Protein AF-A0AAD5C9Z0-F1 (afdb_monomer_lite)

Foldseek 3Di:
DVVVVVVVVVVVVVVVVVVVVVVVVVVVCVLCVLPPPDDDPDDDPDPVPVVVQVSQVVSVHHDDDVVVCVVVVVDPVCQVPDPVPPPPPPPDDDD

pLDDT: mean 74.65, std 15.89, range [36.53, 97.06]

Secondary structure (DSSP, 8-state):
-HHHHHHHHHHHHHHHHHHHHHHHHHHHHHHHHHHHSPPP----TTTHHHHHHHHHHHTT-----GGGTHHHHHS-SHHHH-GGG----------

Sequence (95 aa):
VLLHALQTDTASVLHEAMGYIKFLQEQVHVLCSPYLQRLPPTCSEDGGMEIRKKELRTRGLCLVPVECTLHVAESNGADMWSPAMVNPHGSTALH

Organism: Ambrosia artemisiifolia (NCBI:txid4212)

InterPro domains:
  IPR036638 Helix-loop-helix DNA-binding domain superfamily [SSF47459] (7-36)
  IPR045239 Transcription factor bHLH95-like, basic helix-loop-helix domain [cd11393] (3-31)
  IPR045843 Transcription factor IND-like [PTHR16223] (7-72)

Radius of gyration: 22.74 Å; chains: 1; bounding box: 64×33×61 Å

Structure (mmCIF, N/CA/C/O backbone):
data_AF-A0AAD5C9Z0-F1
#
_entry.id   AF-A0AAD5C9Z0-F1
#
loop_
_atom_site.group_PDB
_atom_site.id
_atom_site.type_symbol
_atom_site.label_atom_id
_atom_site.label_alt_id
_atom_site.label_comp_id
_atom_site.label_asym_id
_atom_site.label_entity_id
_atom_site.label_seq_id
_atom_site.pdbx_PDB_ins_code
_atom_site.Cartn_x
_atom_site.Cartn_y
_atom_site.Cartn_z
_atom_site.occupancy
_atom_site.B_iso_or_equiv
_atom_site.auth_seq_id
_atom_site.auth_comp_id
_atom_site.auth_asym_id
_atom_site.auth_atom_id
_atom_site.pdbx_PDB_model_num
ATOM 1 N N . VAL A 1 1 ? 27.534 -1.813 -34.385 1.00 62.88 1 VAL A N 1
ATOM 2 C CA . VAL A 1 1 ? 27.553 -0.664 -33.446 1.00 62.88 1 VAL A CA 1
ATOM 3 C C . VAL A 1 1 ? 26.140 -0.162 -33.151 1.00 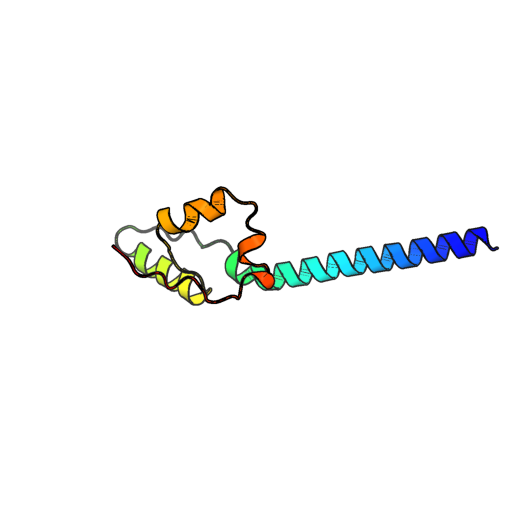62.88 1 VAL A C 1
ATOM 5 O O . VAL A 1 1 ? 25.733 -0.278 -32.009 1.00 62.88 1 VAL A O 1
ATOM 8 N N . LEU A 1 2 ? 25.346 0.266 -34.145 1.00 62.66 2 LEU A N 1
ATOM 9 C CA . LEU A 1 2 ? 23.983 0.796 -33.921 1.00 62.66 2 LEU A CA 1
ATOM 10 C C . LEU A 1 2 ? 22.975 -0.219 -33.331 1.00 62.66 2 LEU A C 1
ATOM 12 O O . LEU A 1 2 ? 22.229 0.119 -32.424 1.00 62.66 2 LEU A O 1
ATOM 16 N N . LEU A 1 3 ? 22.991 -1.477 -33.794 1.00 64.62 3 LEU A N 1
ATOM 17 C CA . LEU A 1 3 ? 22.126 -2.544 -33.257 1.00 64.62 3 LEU A CA 1
ATOM 18 C C . LEU A 1 3 ? 22.467 -2.898 -31.799 1.00 64.62 3 LEU A C 1
ATOM 20 O O . LEU A 1 3 ? 21.580 -3.170 -31.001 1.00 64.62 3 LEU A O 1
ATOM 24 N N . HIS A 1 4 ? 23.757 -2.858 -31.457 1.00 70.50 4 HIS A N 1
ATOM 25 C CA . HIS A 1 4 ? 24.235 -3.103 -30.098 1.00 70.50 4 HIS A CA 1
ATOM 26 C C . HIS A 1 4 ? 23.866 -1.941 -29.170 1.00 70.50 4 HIS A C 1
ATOM 28 O O . HIS A 1 4 ? 23.443 -2.194 -28.053 1.00 70.50 4 HIS A O 1
ATOM 34 N N . ALA A 1 5 ? 23.950 -0.696 -29.659 1.00 63.56 5 ALA A N 1
ATOM 35 C CA . ALA A 1 5 ? 23.486 0.491 -28.940 1.00 63.56 5 ALA A CA 1
ATOM 36 C C . ALA A 1 5 ? 21.974 0.425 -28.647 1.00 63.56 5 ALA A C 1
ATOM 38 O O . ALA A 1 5 ? 21.571 0.526 -27.495 1.00 63.56 5 ALA A O 1
ATOM 39 N N . LEU A 1 6 ? 21.148 0.102 -29.651 1.00 63.84 6 LEU A N 1
ATOM 40 C CA . LEU A 1 6 ? 19.697 -0.053 -29.481 1.00 63.84 6 LEU A CA 1
ATOM 41 C C . LEU A 1 6 ? 19.328 -1.190 -28.508 1.00 63.84 6 LEU A C 1
ATOM 43 O O . LEU A 1 6 ? 18.385 -1.076 -27.720 1.00 63.84 6 LEU A O 1
ATOM 47 N N . GLN A 1 7 ? 20.079 -2.295 -28.551 1.00 70.62 7 GLN A N 1
ATOM 48 C CA . GLN A 1 7 ? 19.907 -3.412 -27.625 1.00 70.62 7 GLN A CA 1
ATOM 49 C C . GLN A 1 7 ? 20.289 -3.016 -26.193 1.00 70.62 7 GLN A C 1
ATOM 51 O O . GLN A 1 7 ? 19.571 -3.373 -25.260 1.00 70.62 7 GLN A O 1
ATOM 56 N N . THR A 1 8 ? 21.369 -2.248 -26.009 1.00 73.44 8 THR A N 1
ATOM 57 C CA . THR A 1 8 ? 21.750 -1.717 -24.694 1.00 73.44 8 THR A CA 1
ATOM 58 C C . THR A 1 8 ? 20.759 -0.680 -24.172 1.00 73.44 8 THR A C 1
ATOM 60 O O . THR A 1 8 ? 20.441 -0.722 -22.988 1.00 73.44 8 THR A O 1
ATOM 63 N N . ASP A 1 9 ? 20.200 0.176 -25.031 1.00 79.62 9 ASP A N 1
ATOM 64 C CA . ASP A 1 9 ? 19.202 1.178 -24.639 1.00 79.62 9 ASP A CA 1
ATOM 65 C C . ASP A 1 9 ? 17.908 0.503 -24.161 1.00 79.62 9 ASP A C 1
ATOM 67 O O . ASP A 1 9 ? 17.371 0.830 -23.103 1.00 79.62 9 ASP A O 1
ATOM 71 N N . THR A 1 10 ? 17.454 -0.524 -24.888 1.00 80.19 10 THR A N 1
ATOM 72 C CA . THR A 1 10 ? 16.266 -1.305 -24.509 1.00 80.19 10 THR A CA 1
ATOM 73 C C . THR A 1 10 ? 16.513 -2.110 -23.230 1.00 80.19 10 THR A C 1
ATOM 75 O O . THR A 1 10 ? 15.6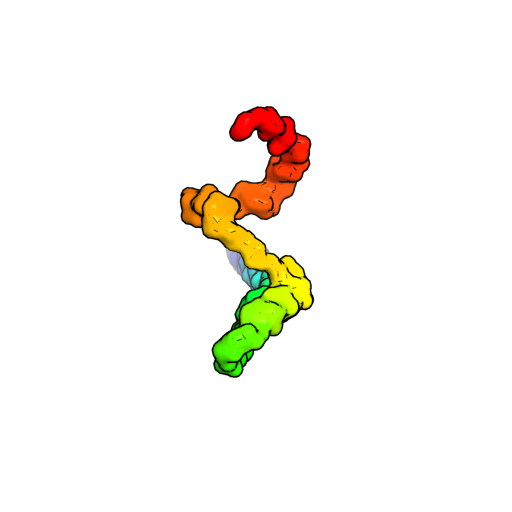63 -2.139 -22.343 1.00 80.19 10 THR A O 1
ATOM 78 N N . ALA A 1 11 ? 17.687 -2.735 -23.089 1.00 83.50 11 ALA A N 1
ATOM 79 C CA . ALA A 1 11 ? 18.053 -3.459 -21.873 1.00 83.50 11 ALA A CA 1
ATOM 80 C C . ALA A 1 11 ? 18.148 -2.532 -20.647 1.00 83.50 11 ALA A C 1
ATOM 82 O O . ALA A 1 11 ? 17.722 -2.925 -19.562 1.00 83.50 11 ALA A O 1
ATOM 83 N N . SER A 1 12 ? 18.654 -1.307 -20.821 1.00 87.38 12 SER A N 1
ATOM 84 C CA . SER A 1 12 ? 18.767 -0.304 -19.757 1.00 87.38 12 SER A CA 1
ATOM 85 C C . SER A 1 12 ? 17.391 0.122 -19.237 1.00 87.38 12 SER A C 1
ATOM 87 O O . SER A 1 12 ? 17.131 0.027 -18.038 1.00 87.38 12 SER A O 1
ATOM 89 N N . VAL A 1 13 ? 16.465 0.470 -20.140 1.00 91.81 13 VAL A N 1
ATOM 90 C CA . VAL A 1 13 ? 15.089 0.854 -19.769 1.00 91.81 13 VAL A CA 1
ATOM 91 C C . VAL A 1 13 ? 14.343 -0.307 -19.108 1.00 91.81 13 VAL A C 1
ATOM 93 O O . VAL A 1 13 ? 13.637 -0.111 -18.122 1.00 91.81 13 VAL A O 1
ATOM 96 N N . LEU A 1 14 ? 14.512 -1.538 -19.602 1.00 91.19 14 LEU A N 1
ATOM 97 C CA . LEU A 1 14 ? 13.904 -2.719 -18.979 1.00 91.19 14 LEU A CA 1
ATOM 98 C C . LEU A 1 14 ? 14.467 -2.991 -17.579 1.00 91.19 14 LEU A C 1
ATOM 100 O O . LEU A 1 14 ? 13.717 -3.377 -16.680 1.00 91.19 14 LEU A O 1
ATOM 104 N N . HIS A 1 15 ? 15.772 -2.792 -17.377 1.00 90.31 15 HIS A N 1
ATOM 105 C CA . HIS A 1 15 ? 16.395 -2.952 -16.067 1.00 90.31 15 HIS A CA 1
ATOM 106 C C . HIS A 1 15 ? 15.882 -1.907 -15.072 1.00 90.31 15 HIS A C 1
ATOM 108 O O . HIS A 1 15 ? 15.542 -2.254 -13.940 1.00 90.31 15 HIS A O 1
ATOM 114 N N . GLU A 1 16 ? 15.755 -0.657 -15.515 1.00 92.38 16 GLU A N 1
ATOM 115 C CA . GLU A 1 16 ? 15.168 0.427 -14.732 1.00 92.38 16 GLU A CA 1
ATOM 116 C C . GLU A 1 16 ? 13.700 0.147 -14.392 1.00 92.38 16 GLU A C 1
ATOM 118 O O . GLU A 1 16 ? 13.320 0.217 -13.224 1.00 92.38 16 GLU A O 1
ATOM 123 N N . ALA A 1 17 ? 12.889 -0.270 -15.369 1.00 94.94 17 ALA A N 1
ATOM 124 C CA . ALA A 1 17 ? 11.489 -0.628 -15.152 1.00 94.94 17 ALA A CA 1
ATOM 125 C C . ALA A 1 17 ? 11.341 -1.781 -14.146 1.00 94.94 17 ALA A C 1
ATOM 127 O O . ALA A 1 17 ? 10.513 -1.718 -13.237 1.00 94.94 17 ALA A O 1
ATOM 128 N N . MET A 1 18 ? 12.178 -2.818 -14.251 1.00 94.56 18 MET A N 1
ATOM 129 C CA . MET A 1 18 ? 12.219 -3.905 -13.272 1.00 94.56 18 MET A CA 1
ATOM 130 C C . MET A 1 18 ? 12.619 -3.402 -11.878 1.00 94.56 18 MET A C 1
ATOM 132 O O . MET A 1 18 ? 12.038 -3.837 -10.881 1.00 94.56 18 MET A O 1
ATOM 136 N N . GLY A 1 19 ? 13.596 -2.496 -11.795 1.00 94.62 19 GLY A N 1
ATOM 137 C CA . GLY A 1 19 ? 13.987 -1.839 -10.549 1.00 94.62 19 GLY A CA 1
ATOM 138 C C . GLY A 1 19 ? 12.832 -1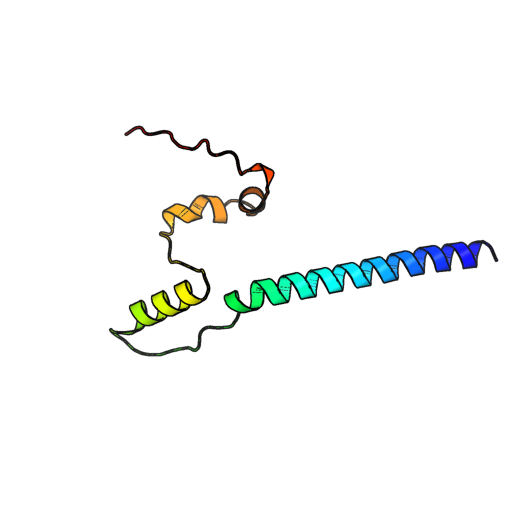.053 -9.931 1.00 94.62 19 GLY A C 1
ATOM 139 O O . GLY A 1 19 ? 12.555 -1.199 -8.742 1.00 94.62 19 GLY A O 1
ATOM 140 N N . TYR A 1 20 ? 12.099 -0.298 -10.748 1.00 96.50 20 TYR A N 1
ATOM 141 C CA . TYR A 1 20 ? 10.949 0.484 -10.312 1.00 96.50 20 TYR A CA 1
ATOM 142 C C . TYR A 1 20 ? 9.797 -0.396 -9.814 1.00 96.50 20 TYR A C 1
ATOM 144 O O . TYR A 1 20 ? 9.234 -0.123 -8.757 1.00 96.50 20 TYR A O 1
ATOM 152 N N . ILE A 1 21 ? 9.493 -1.500 -10.506 1.00 96.06 21 ILE A N 1
ATOM 153 C CA . ILE A 1 21 ? 8.486 -2.473 -10.052 1.00 96.06 21 ILE A CA 1
ATOM 154 C C . ILE A 1 21 ? 8.858 -3.026 -8.673 1.00 96.06 21 ILE A C 1
ATOM 156 O O . ILE A 1 21 ? 8.017 -3.036 -7.777 1.00 96.06 21 ILE A O 1
ATOM 160 N N . LYS A 1 22 ? 10.114 -3.445 -8.475 1.00 95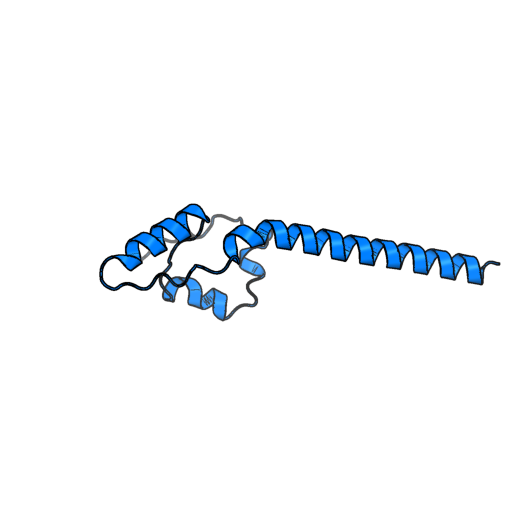.56 22 LYS A N 1
ATOM 161 C CA . LYS A 1 22 ? 10.585 -3.940 -7.171 1.00 95.56 22 LYS A CA 1
ATOM 162 C C . LYS A 1 22 ? 10.492 -2.862 -6.093 1.00 95.56 22 LYS A C 1
ATOM 164 O O . LYS A 1 22 ? 10.015 -3.131 -5.000 1.00 95.56 22 LYS A O 1
ATOM 169 N N . PHE A 1 23 ? 10.886 -1.632 -6.410 1.00 97.06 23 PHE A N 1
ATOM 170 C CA . PHE A 1 23 ? 10.769 -0.503 -5.491 1.00 97.06 23 PHE A CA 1
ATOM 171 C C . PHE A 1 23 ? 9.313 -0.243 -5.071 1.00 97.06 23 PHE A C 1
ATOM 173 O O . PHE A 1 23 ? 9.033 -0.079 -3.886 1.00 97.06 23 PHE A O 1
ATOM 180 N N . LEU A 1 24 ? 8.368 -0.258 -6.016 1.00 95.75 24 LEU A N 1
ATOM 181 C CA . LEU A 1 24 ? 6.943 -0.135 -5.706 1.00 95.75 24 LEU A CA 1
ATOM 182 C C . LEU A 1 24 ? 6.440 -1.300 -4.846 1.00 95.75 24 LEU A C 1
ATOM 184 O O . LEU A 1 24 ? 5.678 -1.072 -3.910 1.00 95.75 24 LEU A O 1
ATOM 188 N N . GLN A 1 25 ? 6.883 -2.528 -5.123 1.00 94.50 25 GLN A N 1
ATOM 189 C CA . GLN A 1 25 ? 6.533 -3.701 -4.319 1.00 94.50 25 GLN A CA 1
ATOM 190 C C . GLN A 1 25 ? 7.011 -3.564 -2.870 1.00 94.50 25 GLN A C 1
ATOM 192 O O . GLN A 1 25 ? 6.231 -3.824 -1.957 1.00 94.50 25 GLN A O 1
ATOM 197 N N . GLU A 1 26 ? 8.241 -3.098 -2.649 1.00 95.50 26 GLU A N 1
ATOM 198 C CA . GLU A 1 26 ? 8.770 -2.846 -1.304 1.00 95.50 26 GLU A CA 1
ATOM 199 C C . GLU A 1 26 ? 7.978 -1.754 -0.577 1.00 95.50 26 GLU A C 1
ATOM 201 O O . GLU A 1 26 ? 7.622 -1.915 0.591 1.00 95.50 26 GLU A O 1
ATOM 206 N N . GLN A 1 27 ? 7.616 -0.668 -1.268 1.00 95.69 27 GLN A N 1
ATOM 207 C CA . GLN A 1 27 ? 6.772 0.371 -0.673 1.00 95.69 27 GLN A CA 1
ATOM 208 C C . GLN A 1 27 ? 5.397 -0.172 -0.261 1.00 95.69 27 GLN A C 1
ATOM 210 O O . GLN A 1 27 ? 4.961 0.061 0.866 1.00 95.69 27 GLN A O 1
ATOM 215 N N . VAL A 1 28 ? 4.729 -0.935 -1.133 1.00 92.25 28 VAL A N 1
ATOM 216 C CA . VAL A 1 28 ? 3.448 -1.585 -0.807 1.00 92.25 28 VAL A CA 1
ATOM 217 C C . VAL A 1 28 ? 3.615 -2.542 0.372 1.00 92.25 28 VAL A C 1
ATOM 219 O O . VAL A 1 28 ? 2.799 -2.531 1.290 1.00 92.25 28 VAL A O 1
ATOM 222 N N . HIS A 1 29 ? 4.689 -3.332 0.404 1.00 90.69 29 HIS A N 1
ATOM 223 C CA . HIS A 1 29 ? 4.958 -4.261 1.496 1.00 90.69 29 HIS A CA 1
ATOM 224 C C . HIS A 1 29 ? 5.099 -3.548 2.847 1.00 90.69 29 HIS A C 1
ATOM 226 O O . HIS A 1 29 ? 4.460 -3.954 3.819 1.00 90.69 29 HIS A O 1
ATOM 232 N N . VAL A 1 30 ? 5.874 -2.462 2.912 1.00 92.06 30 VAL A N 1
ATOM 233 C CA . VAL A 1 30 ? 6.053 -1.662 4.136 1.00 92.06 30 VAL A CA 1
ATOM 234 C C . VAL A 1 30 ? 4.725 -1.070 4.609 1.00 92.06 30 VAL A C 1
ATOM 236 O O . VAL A 1 30 ? 4.417 -1.133 5.800 1.00 92.06 30 VAL A O 1
ATOM 239 N N . LEU A 1 31 ? 3.911 -0.553 3.685 1.00 90.06 31 LEU A N 1
ATOM 240 C CA . LEU A 1 31 ? 2.593 0.004 3.997 1.00 90.06 31 LEU A CA 1
ATOM 241 C C . LEU A 1 31 ? 1.608 -1.067 4.487 1.00 90.06 31 LEU A C 1
ATOM 243 O O . LEU A 1 31 ? 0.811 -0.807 5.386 1.00 90.06 31 LEU A O 1
ATOM 247 N N . CYS A 1 32 ? 1.668 -2.276 3.926 1.00 87.56 32 CYS A N 1
ATOM 248 C CA . CYS A 1 32 ? 0.756 -3.369 4.255 1.00 87.56 32 CYS A CA 1
ATOM 249 C C . CYS A 1 32 ? 1.198 -4.208 5.464 1.00 87.56 32 CYS A C 1
ATOM 251 O O . CYS A 1 32 ? 0.352 -4.829 6.106 1.00 87.56 32 CYS A O 1
ATOM 253 N N . SER A 1 33 ? 2.489 -4.233 5.802 1.00 86.75 33 SER A N 1
ATOM 254 C CA . SER A 1 33 ? 3.062 -4.974 6.936 1.00 86.75 33 SER A CA 1
ATOM 255 C C . SER A 1 33 ? 2.271 -4.824 8.248 1.00 86.75 33 SER A C 1
ATOM 257 O O . SER A 1 33 ? 1.863 -5.853 8.806 1.00 86.75 33 SER A O 1
ATOM 259 N N . PRO A 1 34 ? 1.922 -3.600 8.708 1.00 83.38 34 PRO A N 1
ATOM 260 C CA . PRO A 1 34 ? 1.143 -3.432 9.928 1.00 83.38 34 PRO A CA 1
ATOM 261 C C . PRO A 1 34 ? -0.268 -4.012 9.837 1.00 83.38 34 PRO A C 1
ATOM 263 O O . PRO A 1 34 ? -0.878 -4.182 10.878 1.00 83.38 34 PRO A O 1
ATOM 266 N N . TYR A 1 35 ? -0.788 -4.388 8.665 1.00 84.50 35 TYR A N 1
ATOM 267 C CA . TYR A 1 35 ? -2.125 -4.973 8.462 1.00 84.50 35 TYR A CA 1
ATOM 268 C C . TYR A 1 35 ? -2.099 -6.475 8.140 1.00 84.50 35 TYR A C 1
ATOM 270 O O . TYR A 1 35 ? -3.028 -7.197 8.493 1.00 84.50 35 TYR A O 1
ATOM 278 N N . LEU A 1 36 ? -1.018 -6.964 7.525 1.00 80.00 36 LEU A N 1
ATOM 279 C CA . LEU A 1 36 ? -0.873 -8.362 7.106 1.00 80.00 36 LEU A CA 1
ATOM 280 C C . LEU A 1 36 ? -0.137 -9.239 8.119 1.00 80.00 36 LEU A C 1
ATOM 282 O O . LEU A 1 36 ? -0.235 -10.465 8.042 1.00 80.00 36 LEU A O 1
ATOM 286 N N . GLN A 1 37 ? 0.578 -8.648 9.085 1.00 77.44 37 GLN A N 1
ATOM 287 C CA . GLN A 1 37 ? 1.193 -9.429 10.155 1.00 77.44 37 GLN A CA 1
ATOM 288 C C . GLN A 1 37 ? 0.121 -10.240 10.893 1.00 77.44 37 GLN A C 1
ATOM 290 O O . GLN A 1 37 ? -0.894 -9.701 11.354 1.00 77.44 37 GLN A O 1
ATOM 295 N N . ARG A 1 38 ? 0.333 -11.560 10.919 1.00 64.75 38 ARG A N 1
ATOM 296 C CA . ARG A 1 38 ? -0.621 -12.548 11.419 1.00 64.75 38 ARG A CA 1
ATOM 297 C C . ARG A 1 38 ? -0.877 -12.288 12.899 1.00 64.75 38 ARG A C 1
ATOM 299 O O . ARG A 1 38 ? 0.073 -12.238 13.676 1.00 64.75 38 ARG A O 1
ATOM 306 N N . LEU A 1 39 ? -2.151 -12.153 13.269 1.00 63.19 39 LEU A N 1
ATOM 307 C CA . LEU A 1 39 ? -2.554 -12.129 14.672 1.00 63.19 39 LEU A CA 1
ATOM 308 C C . LEU A 1 39 ? -2.020 -13.403 15.344 1.00 63.19 39 LEU A C 1
ATOM 310 O O . LEU A 1 39 ? -2.256 -14.495 14.806 1.00 63.19 39 LEU A O 1
ATOM 314 N N . PRO A 1 40 ? -1.323 -13.311 16.488 1.00 59.78 40 PRO A N 1
ATOM 315 C CA . PRO A 1 40 ? -1.055 -14.485 17.298 1.00 59.78 40 PRO A CA 1
ATOM 316 C C . PRO A 1 40 ? -2.393 -15.179 17.601 1.00 59.78 40 PRO A C 1
ATOM 318 O O . PRO A 1 40 ? -3.369 -14.489 17.914 1.00 59.78 40 PRO A O 1
ATOM 321 N N . PRO A 1 41 ? -2.485 -16.517 17.507 1.00 58.28 41 PRO A N 1
ATOM 322 C CA . PRO A 1 41 ? -3.692 -17.235 17.880 1.00 58.28 41 PRO A CA 1
ATOM 323 C C . PRO A 1 41 ? -3.821 -17.174 19.404 1.00 58.28 41 PRO A C 1
ATOM 325 O O . PRO A 1 41 ? -3.370 -18.063 20.120 1.00 58.28 41 PRO A O 1
ATOM 328 N N . THR A 1 42 ? -4.383 -16.090 19.928 1.00 49.81 42 THR A N 1
ATOM 329 C CA . THR A 1 42 ? -4.716 -15.997 21.344 1.00 49.81 42 THR A CA 1
ATOM 330 C C . THR A 1 42 ? -6.034 -16.725 21.557 1.00 49.81 42 THR A C 1
ATOM 332 O O . THR A 1 42 ? -7.130 -16.191 21.393 1.00 49.81 42 THR A O 1
ATOM 335 N N . CYS A 1 43 ? -5.906 -18.011 21.884 1.00 50.44 43 CYS A N 1
ATOM 336 C CA . CYS A 1 43 ? -6.928 -18.756 22.601 1.00 50.44 43 CYS A CA 1
ATOM 337 C C . CYS A 1 43 ? -7.377 -17.932 23.815 1.00 50.44 43 CYS A C 1
ATOM 339 O O . CYS A 1 43 ? -6.525 -17.545 24.616 1.00 50.44 43 CYS A O 1
ATOM 341 N N . SER A 1 44 ? -8.679 -17.676 23.957 1.00 49.88 44 SER A N 1
ATOM 342 C CA . SER A 1 44 ? -9.458 -17.924 25.183 1.00 49.88 44 SER A CA 1
ATOM 343 C C . SER A 1 44 ? -10.838 -17.273 25.102 1.00 49.88 44 SER A C 1
ATOM 345 O O . SER A 1 44 ? -11.026 -16.159 24.602 1.00 49.88 44 SER A O 1
ATOM 347 N N . GLU A 1 45 ? -11.796 -18.035 25.602 1.00 58.31 45 GLU A N 1
ATOM 348 C CA . GLU A 1 45 ? -13.222 -17.776 25.649 1.00 58.31 45 GLU A CA 1
ATOM 349 C C . GLU A 1 45 ? -13.527 -16.596 26.600 1.00 58.31 45 GLU A C 1
ATOM 351 O O . GLU A 1 45 ? -12.777 -16.299 27.528 1.00 58.31 45 GLU A O 1
ATOM 356 N N . ASP A 1 46 ? -14.604 -15.870 26.299 1.00 52.22 46 ASP A N 1
ATOM 357 C CA . ASP A 1 46 ? -15.232 -14.789 27.085 1.00 52.22 46 ASP A CA 1
ATOM 358 C C . ASP A 1 46 ? -14.511 -13.418 27.209 1.00 52.22 46 ASP A C 1
ATOM 360 O O . ASP A 1 46 ? -15.172 -12.383 27.258 1.00 52.22 46 ASP A O 1
ATOM 364 N N . GLY A 1 47 ? -13.176 -13.340 27.117 1.00 55.72 47 GLY A N 1
ATOM 365 C CA . GLY A 1 47 ? -12.420 -12.060 27.130 1.00 55.72 47 GLY A CA 1
ATOM 366 C C . GLY A 1 47 ? -11.813 -11.619 25.784 1.00 55.72 47 GLY A C 1
ATOM 367 O O . GLY A 1 47 ? -11.389 -10.473 25.608 1.00 55.72 47 GLY A O 1
ATOM 368 N N . GLY A 1 48 ? -11.763 -12.523 24.802 1.00 60.56 48 GLY A N 1
ATOM 369 C CA . GLY A 1 48 ? -10.946 -12.370 23.591 1.00 60.56 48 GLY A CA 1
ATOM 370 C C . GLY A 1 48 ? -11.492 -11.434 22.504 1.00 60.56 48 GLY A C 1
ATOM 371 O O . GLY A 1 48 ? -10.760 -11.068 21.584 1.00 60.56 48 GLY A O 1
ATOM 372 N N . MET A 1 49 ? -12.767 -11.029 22.542 1.00 65.31 49 MET A N 1
ATOM 373 C CA . MET A 1 49 ? -13.318 -10.137 21.505 1.00 65.31 49 MET A CA 1
ATOM 374 C C . MET A 1 49 ? -12.870 -8.684 21.681 1.00 65.31 49 MET A C 1
ATOM 376 O O . MET A 1 49 ? -12.618 -7.994 20.694 1.00 65.31 49 MET A O 1
ATOM 380 N N . GLU A 1 50 ? -12.747 -8.213 22.921 1.00 67.25 50 GLU A N 1
ATOM 381 C CA . GLU A 1 50 ? -12.315 -6.841 23.200 1.00 67.25 50 GLU A CA 1
ATOM 382 C C . GLU A 1 50 ? -10.807 -6.681 22.942 1.00 67.25 50 GLU A C 1
ATOM 384 O O . GLU A 1 50 ? -10.400 -5.705 22.314 1.00 67.25 50 GLU A O 1
ATOM 389 N N . ILE A 1 51 ? -10.010 -7.711 23.259 1.00 71.31 51 ILE A N 1
ATOM 390 C CA . ILE A 1 51 ? -8.583 -7.803 22.904 1.00 71.31 51 ILE A CA 1
ATOM 391 C C . ILE A 1 51 ? -8.395 -7.725 21.381 1.00 71.31 51 ILE A C 1
ATOM 393 O O . ILE A 1 51 ? -7.636 -6.886 20.899 1.00 71.31 51 ILE A O 1
ATOM 397 N N . ARG A 1 52 ? -9.159 -8.506 20.605 1.00 71.62 52 ARG A N 1
ATOM 398 C CA . ARG A 1 52 ? -9.112 -8.443 19.133 1.00 71.62 52 ARG A CA 1
ATOM 399 C C . ARG A 1 52 ? -9.537 -7.076 18.590 1.00 71.62 52 ARG A C 1
ATOM 401 O O . ARG A 1 52 ? -8.903 -6.553 17.682 1.00 71.62 52 ARG A O 1
ATOM 408 N N . LYS A 1 53 ? -10.572 -6.447 19.162 1.00 74.25 53 LYS A N 1
ATOM 409 C CA . LYS A 1 53 ? -10.987 -5.083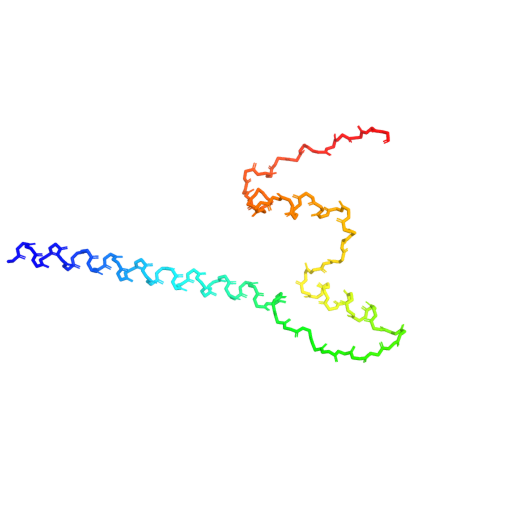 18.780 1.00 74.25 53 LYS A CA 1
ATOM 410 C C . LYS A 1 53 ? -9.930 -4.029 19.128 1.00 74.25 53 LYS A C 1
ATOM 412 O O . LYS A 1 53 ? -9.777 -3.062 18.387 1.00 74.25 53 LYS A O 1
ATOM 417 N N . LYS A 1 54 ? -9.218 -4.165 20.252 1.00 75.94 54 LYS A N 1
ATOM 418 C CA . LYS A 1 54 ? -8.076 -3.301 20.604 1.00 75.94 54 LYS A CA 1
ATOM 419 C C . LYS A 1 54 ? -6.955 -3.434 19.577 1.00 75.94 54 LYS A C 1
ATOM 421 O O . LYS A 1 54 ? -6.500 -2.413 19.080 1.00 75.94 54 LYS A O 1
ATOM 426 N N . GLU A 1 55 ? -6.598 -4.655 19.199 1.00 82.50 55 GLU A N 1
ATOM 427 C CA . GLU A 1 55 ? -5.519 -4.916 18.243 1.00 82.50 55 GLU A CA 1
ATOM 428 C C . GLU A 1 55 ? -5.834 -4.426 16.820 1.00 82.50 55 GLU A C 1
ATOM 430 O O . GLU A 1 55 ? -4.974 -3.853 16.154 1.00 82.50 55 GLU A O 1
ATOM 435 N N . LEU A 1 56 ? -7.083 -4.567 16.360 1.00 85.69 56 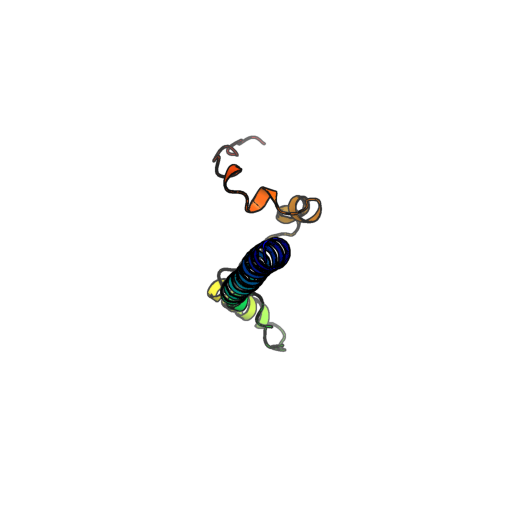LEU A N 1
ATOM 436 C CA . LEU A 1 56 ? -7.510 -3.975 15.089 1.00 85.69 56 LEU A CA 1
ATOM 437 C C . LEU A 1 56 ? -7.375 -2.446 15.125 1.00 85.69 56 LEU A C 1
ATOM 439 O O . LEU A 1 56 ? -6.759 -1.866 14.234 1.00 85.69 56 LEU A O 1
ATOM 443 N N . ARG A 1 57 ? -7.854 -1.794 16.194 1.00 84.44 57 ARG A N 1
ATOM 444 C CA . ARG A 1 57 ? -7.783 -0.329 16.338 1.00 84.44 57 ARG A CA 1
ATOM 445 C C . ARG A 1 57 ? -6.351 0.198 16.378 1.00 84.44 57 ARG A C 1
ATOM 447 O O . ARG A 1 57 ? -6.078 1.211 15.745 1.00 84.44 57 ARG A O 1
ATOM 454 N N . THR A 1 58 ? -5.430 -0.480 17.068 1.00 86.44 58 THR A N 1
ATOM 455 C CA . THR A 1 58 ? -4.007 -0.084 17.091 1.00 86.44 58 THR A CA 1
ATOM 456 C C . THR A 1 58 ? -3.343 -0.192 15.723 1.00 86.44 58 THR A C 1
ATOM 458 O O . THR A 1 58 ? -2.331 0.454 15.480 1.00 86.44 58 THR A O 1
ATOM 461 N N . ARG A 1 59 ? -3.924 -0.991 14.824 1.00 86.25 59 ARG A N 1
ATOM 462 C CA . ARG A 1 59 ? -3.495 -1.143 13.434 1.00 86.25 59 ARG A CA 1
ATOM 463 C C . ARG A 1 59 ? -4.280 -0.240 12.480 1.00 86.25 59 ARG A C 1
ATOM 465 O O . ARG A 1 59 ? -4.057 -0.335 11.289 1.00 86.25 59 ARG A O 1
ATOM 472 N N . GLY A 1 60 ? -5.202 0.603 12.958 1.00 87.19 60 GLY A N 1
ATOM 473 C CA . GLY A 1 60 ? -6.061 1.432 12.101 1.00 87.19 60 GLY A CA 1
ATOM 474 C C . GLY A 1 60 ? -7.209 0.674 11.416 1.00 87.19 60 GLY A C 1
ATOM 475 O O . GLY A 1 60 ? -7.774 1.168 10.448 1.00 87.19 60 GLY A O 1
ATOM 476 N N . LEU A 1 61 ? -7.562 -0.518 11.907 1.00 86.44 61 LEU A N 1
ATOM 477 C CA . LEU A 1 61 ? -8.647 -1.363 11.401 1.00 86.44 61 LEU A CA 1
ATOM 478 C C . LEU A 1 61 ? -9.862 -1.353 12.343 1.00 86.44 61 LEU A C 1
ATOM 480 O O . LEU A 1 61 ? -9.737 -1.204 13.562 1.00 86.44 61 LEU A O 1
ATOM 484 N N . CYS A 1 62 ? -11.052 -1.591 11.794 1.00 86.25 62 CYS A N 1
ATOM 485 C CA . CYS A 1 62 ? -12.281 -1.771 12.563 1.00 86.25 62 CYS A CA 1
ATOM 486 C C . CYS A 1 62 ? -13.126 -2.928 12.012 1.00 86.25 62 CYS A C 1
ATOM 488 O O . CYS A 1 62 ? -12.943 -3.374 10.882 1.00 86.25 62 CYS A O 1
ATOM 490 N N . LEU A 1 63 ? -14.040 -3.435 12.842 1.00 86.44 63 LEU A N 1
ATOM 491 C CA . LEU A 1 63 ? -15.064 -4.374 12.392 1.00 86.44 63 LEU A CA 1
ATOM 492 C C . LEU A 1 63 ? -16.227 -3.582 11.806 1.00 86.44 63 LEU A C 1
ATOM 494 O O . LEU A 1 63 ? -16.688 -2.619 12.419 1.00 86.44 63 LEU A O 1
ATOM 498 N N . VAL A 1 64 ? -16.714 -4.034 10.660 1.00 85.62 64 VAL A N 1
ATOM 499 C CA . VAL A 1 64 ? -17.863 -3.458 9.965 1.00 85.62 64 VAL A CA 1
ATOM 500 C C . VAL A 1 64 ? -18.857 -4.595 9.691 1.00 85.62 64 VAL A C 1
ATOM 502 O O . VAL A 1 64 ? -18.407 -5.710 9.407 1.00 85.62 64 VAL A O 1
ATOM 505 N N . PRO A 1 65 ? -20.179 -4.368 9.813 1.00 88.25 65 PRO A N 1
ATOM 506 C CA . PRO A 1 65 ? -21.183 -5.344 9.395 1.00 88.25 65 PRO A CA 1
ATOM 507 C C . PRO A 1 65 ? -20.993 -5.773 7.934 1.00 88.25 65 PRO A C 1
ATOM 509 O O . PRO A 1 65 ? -20.549 -4.981 7.099 1.00 88.25 65 PRO A O 1
ATOM 512 N N . VAL A 1 66 ? -21.331 -7.027 7.626 1.00 85.12 66 VAL A N 1
ATOM 513 C CA . VAL A 1 66 ? -21.133 -7.615 6.286 1.00 85.12 66 VAL A CA 1
ATOM 514 C C . VAL A 1 66 ? -21.975 -6.886 5.240 1.00 85.12 66 VAL A C 1
ATOM 516 O O . VAL A 1 66 ? -21.557 -6.708 4.101 1.00 85.12 66 VAL A O 1
ATOM 519 N N . GLU A 1 67 ? -23.136 -6.386 5.645 1.00 87.50 67 GLU A N 1
ATOM 520 C CA . GLU A 1 67 ? -24.067 -5.641 4.805 1.00 87.50 67 GLU A CA 1
ATOM 521 C C . GLU A 1 67 ? -23.413 -4.385 4.210 1.00 87.50 67 GLU A C 1
ATOM 523 O O . GLU A 1 67 ? -23.716 -3.994 3.085 1.00 87.50 67 GLU A O 1
ATOM 528 N N . CYS A 1 68 ? -22.463 -3.779 4.930 1.00 81.19 68 CYS A N 1
ATOM 529 C CA . CYS A 1 68 ? -21.736 -2.600 4.470 1.00 81.19 68 CYS A CA 1
ATOM 530 C C . CYS A 1 68 ? -20.623 -2.924 3.460 1.00 81.19 68 CYS A C 1
ATOM 532 O O . CYS A 1 68 ? -20.127 -2.010 2.804 1.00 81.19 68 CYS A O 1
ATOM 534 N N . THR A 1 69 ? -20.200 -4.187 3.336 1.00 84.06 69 THR A N 1
ATOM 535 C CA . THR A 1 69 ? -19.106 -4.607 2.442 1.00 84.06 69 THR A CA 1
ATOM 536 C C . THR A 1 69 ? -19.571 -5.438 1.245 1.00 84.06 69 THR A C 1
ATOM 538 O O . THR A 1 69 ? -18.750 -5.752 0.386 1.00 84.06 69 THR A O 1
ATOM 541 N N . LEU A 1 70 ? -20.871 -5.740 1.125 1.00 82.31 70 LEU A N 1
ATOM 542 C CA . LEU A 1 70 ? -21.435 -6.535 0.021 1.00 82.31 70 LEU A CA 1
ATOM 543 C C . LEU A 1 70 ? -21.034 -6.009 -1.368 1.00 82.31 70 LEU A C 1
ATOM 545 O O . LEU A 1 70 ? -20.458 -6.747 -2.160 1.00 82.31 70 LEU A O 1
ATOM 549 N N . HIS A 1 71 ? -21.223 -4.712 -1.625 1.00 74.75 71 HIS A N 1
ATOM 550 C CA . HIS A 1 71 ? -20.864 -4.091 -2.910 1.00 74.75 71 HIS A CA 1
ATOM 551 C C . HIS A 1 71 ? -19.348 -4.088 -3.190 1.00 74.75 71 HIS A C 1
ATOM 553 O O . HIS A 1 71 ? -18.919 -4.021 -4.342 1.00 74.75 71 HIS A O 1
ATOM 559 N N . VAL A 1 72 ? -18.513 -4.170 -2.147 1.00 74.69 72 VAL A N 1
ATOM 560 C CA . VAL A 1 72 ? -17.052 -4.284 -2.299 1.00 74.69 72 VAL A CA 1
ATOM 561 C C . VAL A 1 72 ? -16.668 -5.684 -2.772 1.00 74.69 72 VAL A C 1
ATOM 563 O O . VAL A 1 72 ? -15.763 -5.815 -3.585 1.00 74.69 72 VAL A O 1
ATOM 566 N N . ALA A 1 73 ? -17.357 -6.724 -2.296 1.00 69.88 73 ALA A N 1
ATOM 567 C CA . ALA A 1 73 ? -17.104 -8.102 -2.719 1.00 69.88 73 ALA A CA 1
ATOM 568 C C . ALA A 1 73 ? -17.569 -8.379 -4.160 1.00 69.88 73 ALA A C 1
ATOM 570 O O . ALA A 1 73 ? -17.010 -9.244 -4.830 1.00 69.88 73 ALA A O 1
ATOM 571 N N . GLU A 1 74 ? -18.576 -7.644 -4.635 1.00 80.56 74 GLU A N 1
ATOM 572 C CA . GLU A 1 74 ? -19.107 -7.755 -5.999 1.00 80.56 74 GLU A CA 1
ATOM 573 C C . GLU A 1 74 ? -18.319 -6.930 -7.036 1.00 80.56 74 GLU A C 1
ATOM 575 O O . GLU A 1 74 ? -18.486 -7.136 -8.238 1.00 80.56 74 GLU A O 1
ATOM 580 N N . SER A 1 75 ? -17.439 -6.021 -6.598 1.00 80.12 75 SER A N 1
ATOM 581 C CA . SER A 1 75 ? -16.615 -5.165 -7.465 1.00 80.12 75 SER A CA 1
ATOM 582 C C . SER A 1 75 ? -15.131 -5.545 -7.397 1.00 80.12 75 SER A C 1
ATOM 584 O O . SER A 1 75 ? -14.670 -6.221 -6.482 1.00 80.12 75 SER A O 1
ATOM 586 N N . ASN A 1 76 ? -14.327 -5.086 -8.363 1.00 78.81 76 ASN A N 1
ATOM 587 C CA . ASN A 1 76 ? -12.868 -5.280 -8.334 1.00 78.81 76 ASN A CA 1
ATOM 588 C C . ASN A 1 76 ? -12.161 -4.413 -7.263 1.00 78.81 76 ASN A C 1
ATOM 590 O O . ASN A 1 76 ? -10.931 -4.383 -7.207 1.00 78.81 76 ASN A O 1
ATOM 594 N N . GLY A 1 77 ? -12.928 -3.670 -6.456 1.00 74.50 77 GLY A N 1
ATOM 595 C CA . GLY A 1 77 ? -12.452 -2.781 -5.404 1.00 74.50 77 GLY A CA 1
ATOM 596 C C . GLY A 1 77 ? -11.712 -1.533 -5.889 1.00 74.50 77 GLY A C 1
ATOM 597 O O . GLY A 1 77 ? -11.400 -0.698 -5.048 1.00 74.50 77 GLY A O 1
ATOM 598 N N . ALA A 1 78 ? -11.437 -1.380 -7.193 1.00 77.69 78 ALA A N 1
ATOM 599 C CA . ALA A 1 78 ? -10.646 -0.284 -7.770 1.00 77.69 78 ALA A CA 1
ATOM 600 C C . ALA A 1 78 ? -11.278 1.090 -7.534 1.00 77.69 78 ALA A C 1
ATOM 602 O O . ALA A 1 78 ? -10.578 2.084 -7.327 1.00 77.69 78 ALA A O 1
ATOM 603 N N . ASP A 1 79 ? -12.605 1.129 -7.518 1.00 76.44 79 ASP A N 1
ATOM 604 C CA . ASP A 1 79 ? -13.364 2.358 -7.350 1.00 76.44 79 ASP A CA 1
ATOM 605 C C . ASP A 1 79 ? -13.144 2.940 -5.940 1.00 76.44 79 ASP A C 1
ATOM 607 O O . ASP A 1 79 ? -12.852 4.123 -5.802 1.00 76.44 79 ASP A O 1
ATOM 611 N N . MET A 1 80 ? -13.118 2.103 -4.892 1.00 70.62 80 MET A N 1
ATOM 612 C CA . MET A 1 80 ? -13.017 2.520 -3.478 1.00 70.62 80 MET A CA 1
ATOM 613 C C . MET A 1 80 ? -11.767 3.351 -3.141 1.00 70.62 80 MET A C 1
ATOM 615 O O . MET A 1 80 ? -11.829 4.258 -2.313 1.00 70.62 80 MET A O 1
ATOM 619 N N . TRP A 1 81 ? -10.626 3.035 -3.755 1.00 68.19 81 TRP A N 1
ATOM 620 C CA . TRP A 1 81 ? -9.344 3.707 -3.505 1.00 68.19 81 TRP A CA 1
ATOM 621 C C . TRP A 1 81 ? -8.931 4.653 -4.637 1.00 68.19 81 TRP A C 1
ATOM 623 O O . TRP A 1 81 ? -7.871 5.278 -4.560 1.00 68.19 81 TRP A O 1
ATOM 633 N N . SER A 1 82 ? -9.763 4.801 -5.670 1.00 71.00 82 SER A N 1
ATOM 634 C CA . SER A 1 82 ? -9.515 5.764 -6.737 1.00 71.00 82 SER A CA 1
ATOM 635 C C . SER A 1 82 ? -9.743 7.198 -6.231 1.00 71.00 82 SER A C 1
ATOM 637 O O . SER A 1 82 ? -10.833 7.508 -5.744 1.00 71.00 82 SER A O 1
ATOM 639 N N . PRO A 1 83 ? -8.781 8.129 -6.408 1.00 62.28 83 PRO A N 1
ATOM 640 C CA . PRO A 1 83 ? -8.945 9.533 -6.010 1.00 62.28 83 PRO A CA 1
ATOM 641 C C . PRO A 1 83 ? -10.175 10.217 -6.629 1.00 62.28 83 PRO A C 1
ATOM 643 O O . PRO A 1 83 ? -10.702 11.173 -6.068 1.00 62.28 83 PRO A O 1
ATOM 646 N N . ALA A 1 84 ? -10.651 9.706 -7.771 1.00 64.44 84 ALA A N 1
ATOM 647 C CA . ALA A 1 84 ? -11.826 10.193 -8.490 1.00 64.44 84 ALA A CA 1
ATOM 648 C C . ALA A 1 84 ? -13.154 10.049 -7.714 1.00 64.44 84 ALA A C 1
ATOM 650 O O . ALA A 1 84 ? -14.140 10.670 -8.103 1.00 64.44 84 ALA A O 1
ATOM 651 N N . MET A 1 85 ? -13.191 9.271 -6.623 1.00 53.22 85 MET A N 1
ATOM 652 C CA . MET A 1 85 ? -14.392 9.090 -5.799 1.00 53.22 85 MET A CA 1
ATOM 653 C C . MET A 1 85 ? -14.496 10.014 -4.579 1.00 53.22 85 MET A C 1
ATOM 655 O O . MET A 1 85 ? -15.514 9.970 -3.890 1.00 53.22 85 MET A O 1
ATOM 659 N N . VAL A 1 86 ? -13.510 10.878 -4.295 1.00 51.28 86 VAL A N 1
ATOM 660 C CA . VAL A 1 86 ? -13.658 11.920 -3.255 1.00 51.28 86 VAL A CA 1
ATOM 661 C C . VAL A 1 86 ? -14.550 13.044 -3.797 1.00 51.28 86 VAL A C 1
ATOM 663 O O . VAL A 1 86 ? -14.139 14.181 -3.988 1.00 51.28 86 VAL A O 1
ATOM 666 N N . ASN A 1 87 ? -15.806 12.709 -4.077 1.00 46.56 87 ASN A N 1
ATOM 667 C CA . ASN A 1 87 ? -16.894 13.656 -4.210 1.00 46.56 87 ASN A CA 1
ATOM 668 C C . ASN A 1 87 ? -17.864 13.362 -3.057 1.00 46.56 87 ASN A C 1
ATOM 670 O O . ASN A 1 87 ? -18.491 12.301 -3.042 1.00 46.56 87 ASN A O 1
ATOM 674 N N . PRO A 1 88 ? -17.983 14.252 -2.057 1.00 50.19 88 PRO A N 1
ATOM 675 C CA . PRO A 1 88 ? -18.817 14.028 -0.887 1.00 50.19 88 PRO A CA 1
ATOM 676 C C . PRO A 1 88 ? -20.281 14.326 -1.230 1.00 50.19 88 PRO A C 1
ATOM 678 O O . PRO A 1 88 ? -20.868 15.279 -0.732 1.00 50.19 88 PRO A O 1
ATOM 681 N N . HIS A 1 89 ? -20.890 13.524 -2.098 1.00 50.25 89 HIS A N 1
ATOM 682 C CA . HIS A 1 89 ? -22.329 13.584 -2.343 1.00 50.25 89 HIS A CA 1
ATOM 683 C C . HIS A 1 89 ? -22.942 12.196 -2.202 1.00 50.25 89 HIS A C 1
ATOM 685 O O . HIS A 1 89 ? -23.255 11.513 -3.167 1.00 50.25 89 HIS A O 1
ATOM 691 N N . GLY A 1 90 ? -23.115 11.818 -0.937 1.00 47.62 90 GLY A N 1
ATOM 692 C CA . GLY A 1 90 ? -23.948 10.703 -0.496 1.00 47.62 90 GLY A CA 1
ATOM 693 C C . GLY A 1 90 ? -24.781 11.056 0.737 1.00 47.62 90 GLY A C 1
ATOM 694 O O . GLY A 1 90 ? -25.192 10.165 1.467 1.00 47.62 90 GLY A O 1
ATOM 695 N N . SER A 1 91 ? -25.025 12.346 0.999 1.00 47.84 91 SER A N 1
ATOM 696 C CA . SER A 1 91 ? -26.117 12.770 1.880 1.00 47.84 91 SER A CA 1
ATOM 697 C C . SER A 1 91 ? -27.411 12.766 1.075 1.00 47.84 91 SER A C 1
ATOM 699 O O . SER A 1 91 ? -27.876 13.809 0.626 1.00 47.84 91 SER A O 1
ATOM 701 N N . THR A 1 92 ? -28.006 11.596 0.896 1.00 41.06 92 THR A N 1
ATOM 702 C CA . THR A 1 92 ? -29.458 11.506 0.764 1.00 41.06 92 THR A CA 1
ATOM 703 C C . THR A 1 92 ? -29.961 10.831 2.020 1.00 41.06 92 THR A C 1
ATOM 705 O O . THR A 1 92 ? -29.990 9.610 2.134 1.00 41.06 92 THR A O 1
ATOM 708 N N . ALA A 1 93 ? -30.351 11.673 2.978 1.00 47.78 93 ALA A N 1
ATOM 709 C CA . ALA A 1 93 ? -31.514 11.359 3.783 1.00 47.78 93 ALA A CA 1
ATOM 710 C C . ALA A 1 93 ? -32.626 10.884 2.835 1.00 47.78 93 ALA A C 1
ATOM 712 O O . ALA A 1 93 ? -32.807 11.505 1.787 1.00 47.78 93 ALA A O 1
ATOM 713 N N . LEU A 1 94 ? -33.312 9.793 3.178 1.00 37.66 94 LEU A N 1
ATOM 714 C CA . LEU A 1 94 ? -34.774 9.666 3.208 1.00 37.66 94 LEU A CA 1
ATOM 715 C C . LEU A 1 94 ? -35.178 8.187 3.397 1.00 37.66 94 LEU A C 1
ATOM 717 O O . LEU A 1 94 ? -34.840 7.345 2.572 1.00 37.66 94 LEU A O 1
ATOM 721 N N . HIS A 1 95 ? -35.976 7.987 4.457 1.00 36.53 95 HIS A N 1
ATOM 722 C CA . HIS A 1 95 ? -36.770 6.823 4.893 1.00 36.53 95 HIS A CA 1
ATOM 723 C C . HIS A 1 95 ? -36.062 5.604 5.500 1.00 36.53 95 HIS A C 1
ATOM 725 O O . HIS A 1 95 ? -35.490 4.782 4.758 1.00 36.53 95 HIS A O 1
#